Protein AF-A0A4R3VFI3-F1 (afdb_monomer)

Solvent-accessible surface area (backbone atoms only — not comparable to full-atom values): 9636 Å² total; per-residue (Å²): 133,91,76,74,56,67,69,60,55,50,54,53,50,53,53,51,53,50,52,51,48,53,51,52,50,52,51,51,51,50,53,54,50,55,53,52,49,55,52,50,54,54,55,66,69,54,48,66,70,60,52,52,54,51,52,54,49,50,54,52,47,53,53,49,50,55,53,51,51,52,49,51,56,52,48,55,51,53,40,40,53,51,9,64,74,68,73,46,54,67,46,74,66,46,42,51,52,51,51,52,51,50,51,51,51,52,52,54,50,51,51,48,50,54,49,47,62,60,63,74,52,44,73,67,57,52,50,53,54,55,52,50,56,52,48,52,54,50,31,52,50,25,50,77,69,73,33,56,68,59,21,50,56,53,52,50,54,51,54,52,53,50,51,56,58,54,70,70,54,79,78,80,76,132

pLDDT: mean 85.1, std 13.43, range [40.34, 97.38]

Structure (mmCIF, N/CA/C/O backbone):
data_AF-A0A4R3VFI3-F1
#
_entry.id   AF-A0A4R3VFI3-F1
#
loop_
_atom_site.group_PDB
_atom_site.id
_atom_site.type_symbol
_atom_site.label_atom_id
_atom_site.label_alt_id
_atom_site.label_comp_id
_atom_site.label_asym_id
_atom_site.label_entity_id
_atom_site.label_seq_id
_atom_site.pdbx_PDB_ins_code
_atom_site.Cartn_x
_atom_site.Cartn_y
_atom_site.Cartn_z
_atom_site.occupancy
_atom_site.B_iso_or_equiv
_atom_site.auth_seq_id
_atom_site.auth_comp_id
_atom_site.auth_asym_id
_atom_site.auth_atom_id
_atom_site.pdbx_PDB_model_num
ATOM 1 N N . MET A 1 1 ? -57.932 -31.982 95.530 1.00 47.19 1 MET A N 1
ATOM 2 C CA . MET A 1 1 ? -57.774 -31.215 94.276 1.00 47.19 1 MET A CA 1
ATOM 3 C C . MET A 1 1 ? -58.401 -29.853 94.509 1.00 47.19 1 MET A C 1
ATOM 5 O O . MET A 1 1 ? -59.607 -29.783 94.690 1.00 47.19 1 MET A O 1
ATOM 9 N N . ASN A 1 2 ? -57.578 -28.814 94.653 1.00 51.56 2 ASN A N 1
ATOM 10 C CA . ASN A 1 2 ? -58.039 -27.459 94.952 1.00 51.56 2 ASN A CA 1
ATOM 11 C C . ASN A 1 2 ? -58.516 -26.829 93.636 1.00 51.56 2 ASN A C 1
ATOM 13 O O . ASN A 1 2 ? -57.701 -26.349 92.851 1.00 51.56 2 ASN A O 1
ATOM 17 N N . ASN A 1 3 ? -59.813 -26.930 93.342 1.00 64.62 3 ASN A N 1
ATOM 18 C CA . ASN A 1 3 ? -60.384 -26.319 92.145 1.00 64.62 3 ASN A CA 1
ATOM 19 C C . ASN A 1 3 ? -60.523 -24.820 92.407 1.00 64.62 3 ASN A C 1
ATOM 21 O O . ASN A 1 3 ? -61.378 -24.410 93.192 1.00 64.62 3 ASN A O 1
ATOM 25 N N . LYS A 1 4 ? -59.664 -24.010 91.777 1.00 73.62 4 LYS A N 1
ATOM 26 C CA . LYS A 1 4 ? -59.840 -22.557 91.778 1.00 73.62 4 LYS A CA 1
ATOM 27 C C . LYS A 1 4 ? -61.244 -22.222 91.262 1.00 73.62 4 LYS A C 1
ATOM 29 O O . LYS A 1 4 ? -61.680 -22.832 90.280 1.00 73.62 4 LYS A O 1
ATOM 34 N N . PRO A 1 5 ? -61.957 -21.276 91.893 1.00 85.00 5 PRO A N 1
ATOM 35 C CA . PRO A 1 5 ? -63.236 -20.818 91.381 1.00 85.00 5 PRO A CA 1
ATOM 36 C C . PRO A 1 5 ? -63.045 -20.260 89.967 1.00 85.00 5 PRO A C 1
ATOM 38 O O . PRO A 1 5 ? -62.058 -19.586 89.674 1.00 85.00 5 PRO A O 1
ATOM 41 N N . ILE A 1 6 ? -63.996 -20.551 89.079 1.00 82.00 6 ILE A N 1
ATOM 42 C CA . ILE A 1 6 ? -63.939 -20.189 87.652 1.00 82.00 6 ILE A CA 1
ATOM 43 C C . ILE A 1 6 ? -63.688 -18.682 87.455 1.00 82.00 6 ILE A C 1
ATOM 45 O O . ILE A 1 6 ? -62.997 -18.294 86.518 1.00 82.00 6 ILE A O 1
ATOM 49 N N . SER A 1 7 ? -64.170 -17.838 88.371 1.00 83.62 7 SER A N 1
ATOM 50 C CA . SER A 1 7 ? -63.930 -16.390 88.369 1.00 83.62 7 SER A CA 1
ATOM 51 C C . SER A 1 7 ? -62.450 -16.003 88.492 1.00 83.62 7 SER A C 1
ATOM 53 O O . SER A 1 7 ? -62.012 -15.083 87.809 1.00 83.62 7 SER A O 1
ATOM 55 N N . GLU A 1 8 ? -61.657 -16.709 89.304 1.00 85.69 8 GLU A N 1
ATOM 56 C CA . GLU A 1 8 ? -60.210 -16.463 89.408 1.00 85.69 8 GLU A CA 1
ATOM 57 C C . GLU A 1 8 ? -59.464 -16.907 88.150 1.00 85.69 8 GLU A C 1
ATOM 59 O O . GLU A 1 8 ? -58.488 -16.276 87.750 1.00 85.69 8 GLU A O 1
ATOM 64 N N . VAL A 1 9 ? -59.918 -17.993 87.521 1.00 86.56 9 VAL A N 1
ATOM 65 C CA . VAL A 1 9 ? -59.334 -18.482 86.266 1.00 86.56 9 VAL A CA 1
ATOM 66 C C . VAL A 1 9 ? -59.588 -17.481 85.138 1.00 86.56 9 VAL A C 1
ATOM 68 O O . VAL A 1 9 ? -58.680 -17.200 84.362 1.00 86.56 9 VAL A O 1
ATOM 71 N N . ILE A 1 10 ? -60.788 -16.897 85.077 1.00 87.38 10 ILE A N 1
ATOM 72 C CA . ILE A 1 10 ? -61.129 -15.854 84.100 1.00 87.38 10 ILE A CA 1
ATOM 73 C C . ILE A 1 10 ? -60.261 -14.604 84.310 1.00 87.38 10 ILE A C 1
ATOM 75 O O . ILE A 1 10 ? -59.660 -14.131 83.349 1.00 87.38 10 ILE A O 1
ATOM 79 N N . ALA A 1 11 ? -60.105 -14.126 85.549 1.00 90.25 11 ALA A N 1
ATOM 80 C CA . ALA A 1 11 ? -59.278 -12.951 85.846 1.00 90.25 11 ALA A CA 1
ATOM 81 C C . ALA A 1 11 ? -57.787 -13.154 85.492 1.00 90.25 11 ALA A C 1
ATOM 83 O O . ALA A 1 11 ? -57.132 -12.247 84.969 1.00 90.25 11 ALA A O 1
ATOM 84 N N . ASP A 1 12 ? -57.242 -14.354 85.726 1.00 92.62 12 ASP A N 1
ATOM 85 C CA . ASP A 1 12 ? -55.869 -14.703 85.330 1.00 92.62 12 ASP A CA 1
ATOM 86 C C . ASP A 1 12 ? -55.714 -14.748 83.798 1.00 92.62 12 ASP A C 1
ATOM 88 O O . ASP A 1 12 ? -54.718 -14.268 83.250 1.00 92.62 12 ASP A O 1
ATOM 92 N N . ILE A 1 13 ? -56.721 -15.264 83.084 1.00 89.81 13 ILE A N 1
ATOM 93 C CA . ILE A 1 13 ? -56.746 -15.278 81.615 1.00 89.81 13 ILE A CA 1
ATOM 94 C C . ILE A 1 13 ? -56.808 -13.852 81.055 1.00 89.81 13 ILE A C 1
ATOM 96 O O . ILE A 1 13 ? -56.036 -13.527 80.154 1.00 89.81 13 ILE A O 1
ATOM 100 N N . GLU A 1 14 ? -57.666 -12.984 81.589 1.00 94.25 14 GLU A N 1
ATOM 101 C CA . GLU A 1 14 ? -57.768 -11.582 81.162 1.00 94.25 14 GLU A CA 1
ATOM 102 C C . GLU A 1 14 ? -56.453 -10.824 81.381 1.00 94.25 14 GLU A C 1
ATOM 104 O O . GLU A 1 14 ? -55.983 -10.119 80.485 1.00 94.25 14 GLU A O 1
ATOM 109 N N . THR A 1 15 ? -55.802 -11.050 82.525 1.00 94.19 15 THR A N 1
ATOM 110 C CA . THR A 1 15 ? -54.489 -10.469 82.841 1.00 94.19 15 THR A CA 1
ATOM 111 C C . THR A 1 15 ? -53.423 -10.922 81.838 1.00 94.19 15 THR A C 1
ATOM 113 O O . THR A 1 15 ? -52.656 -10.108 81.319 1.00 94.19 15 THR A O 1
ATOM 116 N N . LYS A 1 16 ? -53.401 -12.215 81.494 1.00 93.06 16 LYS A N 1
ATOM 117 C CA . LYS A 1 16 ? -52.478 -12.767 80.489 1.00 93.06 16 LYS A CA 1
ATOM 118 C C . LYS A 1 16 ? -52.763 -12.246 79.082 1.00 93.06 16 LYS A C 1
ATOM 120 O O . LYS A 1 16 ? -51.823 -11.969 78.339 1.00 93.06 16 LYS A O 1
ATOM 125 N N . ILE A 1 17 ? -54.033 -12.077 78.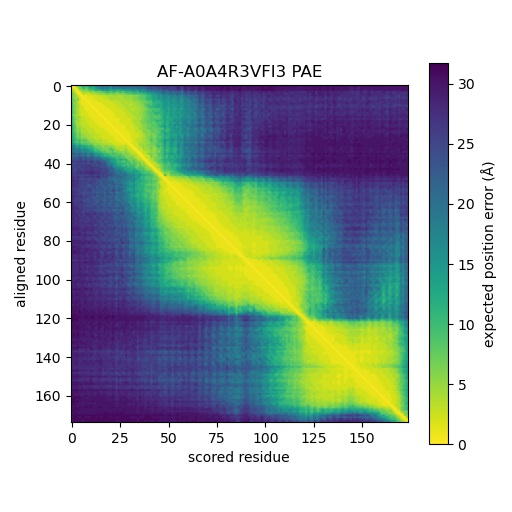715 1.00 91.69 17 ILE A N 1
ATOM 126 C CA . ILE A 1 17 ? -54.429 -11.478 77.433 1.00 91.69 17 ILE A CA 1
ATOM 127 C C . ILE A 1 17 ? -53.936 -10.033 77.350 1.00 91.69 17 ILE A C 1
ATOM 129 O O . ILE A 1 17 ? -53.424 -9.628 76.306 1.00 91.69 17 ILE A O 1
ATOM 133 N N . GLN A 1 18 ? -54.056 -9.261 78.432 1.00 92.31 18 GLN A N 1
ATOM 134 C CA . GLN A 1 18 ? -53.577 -7.884 78.447 1.00 92.31 18 GLN A CA 1
ATOM 135 C C . GLN A 1 18 ? -52.050 -7.818 78.308 1.00 92.31 18 GLN A C 1
ATOM 137 O O . GLN A 1 18 ? -51.554 -7.104 77.440 1.00 92.31 18 GLN A O 1
ATOM 142 N N . ALA A 1 19 ? -51.313 -8.655 79.043 1.00 90.25 19 ALA A N 1
ATOM 143 C CA . ALA A 1 19 ? -49.858 -8.739 78.910 1.00 90.25 19 ALA A CA 1
ATOM 144 C C . ALA A 1 19 ? -49.416 -9.115 77.481 1.00 90.25 19 ALA A C 1
ATOM 146 O O . ALA A 1 19 ? -48.458 -8.553 76.951 1.00 90.25 19 ALA A O 1
ATOM 147 N N . LEU A 1 20 ? -50.133 -10.028 76.816 1.00 89.00 20 LEU A N 1
ATOM 148 C CA . LEU A 1 20 ? -49.852 -10.394 75.423 1.00 89.00 20 LEU A CA 1
ATOM 149 C C . LEU A 1 20 ? -50.112 -9.244 74.444 1.00 89.00 20 LEU A C 1
ATOM 151 O O . LEU A 1 20 ? -49.355 -9.080 73.483 1.00 89.00 20 LEU A O 1
ATOM 155 N N . LYS A 1 21 ? -51.152 -8.435 74.677 1.00 90.06 21 LYS A N 1
ATOM 156 C CA . LYS A 1 21 ? -51.403 -7.227 73.878 1.00 90.06 21 LYS A CA 1
ATOM 157 C C . LYS A 1 21 ? -50.258 -6.236 74.034 1.00 90.06 21 LYS A C 1
ATOM 159 O O . LYS A 1 21 ? -49.740 -5.767 73.022 1.00 90.06 21 LYS A O 1
ATOM 164 N N . ASP A 1 22 ? -49.813 -5.988 75.260 1.00 92.12 22 ASP A N 1
ATOM 165 C CA . ASP A 1 22 ? -48.723 -5.052 75.543 1.00 92.12 22 ASP A CA 1
ATOM 166 C C . ASP A 1 22 ? -47.415 -5.515 74.882 1.00 92.12 22 ASP A C 1
ATOM 168 O O . ASP A 1 22 ? -46.759 -4.740 74.186 1.00 92.12 22 ASP A O 1
ATOM 172 N N . VAL A 1 23 ? -47.089 -6.811 74.968 1.00 88.25 23 VAL A N 1
ATOM 173 C CA . VAL A 1 23 ? -45.940 -7.403 74.258 1.00 88.25 23 VAL A CA 1
ATOM 174 C C . VAL A 1 23 ? -46.083 -7.258 72.742 1.00 88.25 23 VAL A C 1
ATOM 176 O O . VAL A 1 23 ? -45.112 -6.922 72.064 1.00 88.25 23 VAL A O 1
ATOM 179 N N . SER A 1 24 ? -47.279 -7.470 72.185 1.00 83.81 24 SER A N 1
ATOM 180 C CA . SER A 1 24 ? -47.512 -7.282 70.751 1.00 83.81 24 SER A CA 1
ATOM 181 C C . SER A 1 24 ? -47.350 -5.823 70.320 1.00 83.81 24 SER A C 1
ATOM 183 O O . SER A 1 24 ? -46.865 -5.583 69.213 1.00 83.81 24 SER A O 1
ATOM 185 N N . HIS A 1 25 ? -47.758 -4.860 71.147 1.00 87.56 25 HIS A N 1
ATOM 186 C CA . HIS A 1 25 ? -47.585 -3.435 70.873 1.00 87.56 25 HIS A CA 1
ATOM 187 C C . HIS A 1 25 ? -46.113 -3.029 70.951 1.00 87.56 25 HIS A C 1
ATOM 189 O O . HIS A 1 25 ? -45.619 -2.395 70.019 1.00 87.56 25 HIS A O 1
ATOM 195 N N . THR A 1 26 ? -45.390 -3.476 71.978 1.00 87.12 26 THR A N 1
ATOM 196 C CA . THR A 1 26 ? -43.945 -3.246 72.123 1.00 87.12 26 THR A CA 1
ATOM 197 C C . THR A 1 26 ? -43.162 -3.878 70.978 1.00 87.12 26 THR A C 1
ATOM 199 O O . THR A 1 26 ? -42.313 -3.226 70.380 1.00 87.12 26 THR A O 1
ATOM 202 N N . ARG A 1 27 ? -43.490 -5.118 70.591 1.00 80.31 27 ARG A N 1
ATOM 203 C CA . ARG A 1 27 ? -42.872 -5.779 69.433 1.00 80.31 27 ARG A CA 1
ATOM 204 C C . ARG A 1 27 ? -43.136 -5.006 68.146 1.00 80.31 27 ARG A C 1
ATOM 206 O O . ARG A 1 27 ? -42.226 -4.851 67.342 1.00 80.31 27 ARG A O 1
ATOM 213 N N . ARG A 1 28 ? -44.365 -4.521 67.940 1.00 77.88 28 ARG A N 1
ATOM 214 C CA . ARG A 1 28 ? -44.700 -3.714 66.762 1.00 77.88 28 ARG A CA 1
ATOM 215 C C . ARG A 1 28 ? -43.888 -2.421 66.737 1.00 77.88 28 ARG A C 1
ATOM 217 O O . ARG A 1 28 ? -43.326 -2.124 65.694 1.00 77.88 28 ARG A O 1
ATOM 224 N N . ALA A 1 29 ? -43.788 -1.723 67.870 1.00 79.81 29 ALA A N 1
ATOM 225 C CA . ALA A 1 29 ? -43.000 -0.502 68.006 1.00 79.81 29 ALA A CA 1
ATOM 226 C C . ALA A 1 29 ? -41.515 -0.745 67.693 1.00 79.81 29 ALA A C 1
ATOM 228 O O . ALA A 1 29 ? -40.965 -0.049 66.846 1.00 79.81 29 ALA A O 1
ATOM 229 N N . LEU A 1 30 ? -40.911 -1.784 68.284 1.00 75.38 30 LEU A N 1
ATOM 230 C CA . LEU A 1 30 ? -39.517 -2.168 68.036 1.00 75.38 30 LEU A CA 1
ATOM 231 C C . LEU A 1 30 ? -39.256 -2.491 66.561 1.00 75.38 30 LEU A C 1
ATOM 233 O O . LEU A 1 30 ? -38.298 -1.983 65.996 1.00 75.38 30 LEU A O 1
ATOM 237 N N . VAL A 1 31 ? -40.140 -3.257 65.911 1.00 76.81 31 VAL A N 1
ATOM 238 C CA . VAL A 1 31 ? -40.006 -3.578 64.480 1.00 76.81 31 VAL A CA 1
ATOM 239 C C . VAL A 1 31 ? -40.066 -2.315 63.617 1.00 76.81 31 VAL A C 1
ATOM 241 O O . VAL A 1 31 ? -39.271 -2.180 62.695 1.00 76.81 31 VAL A O 1
ATOM 244 N N . THR A 1 32 ? -40.967 -1.370 63.906 1.00 73.75 32 THR A N 1
ATOM 245 C CA . THR A 1 32 ? -40.997 -0.084 63.187 1.00 73.75 32 THR A CA 1
ATOM 246 C C . THR A 1 32 ? -39.750 0.761 63.435 1.00 73.75 32 THR A C 1
ATOM 248 O O . THR A 1 32 ? -39.255 1.385 62.500 1.00 73.75 32 THR A O 1
ATOM 251 N N . THR A 1 33 ? -39.227 0.777 64.663 1.00 73.56 33 THR A N 1
ATOM 252 C CA . THR A 1 33 ? -38.017 1.533 65.000 1.00 73.56 33 THR A CA 1
ATOM 253 C C . THR A 1 33 ? -36.790 0.940 64.310 1.00 73.56 33 THR A C 1
ATOM 255 O O . THR A 1 33 ? -36.101 1.680 63.614 1.00 73.56 33 THR A O 1
ATOM 258 N N . ASP A 1 34 ? -36.576 -0.377 64.388 1.00 70.50 34 ASP A N 1
ATOM 259 C CA . ASP A 1 34 ? -35.482 -1.070 63.688 1.00 70.50 34 ASP A CA 1
ATOM 260 C C . ASP A 1 34 ? -35.542 -0.835 62.174 1.00 70.50 34 ASP A C 1
ATOM 262 O O . ASP A 1 34 ? -34.520 -0.572 61.543 1.00 70.50 34 ASP A O 1
ATOM 266 N N . HIS A 1 35 ? -36.742 -0.856 61.582 1.00 66.88 35 HIS A N 1
ATOM 267 C CA . HIS A 1 35 ? -36.904 -0.584 60.153 1.00 66.88 35 HIS A CA 1
ATOM 268 C C . HIS A 1 35 ? -36.560 0.870 59.793 1.00 66.88 35 HIS A C 1
ATOM 270 O O . HIS A 1 35 ? -35.919 1.115 58.775 1.00 66.88 35 HIS A O 1
ATOM 276 N N . SER A 1 36 ? -36.939 1.836 60.638 1.00 64.81 36 SER A N 1
ATOM 277 C CA . SER A 1 36 ? -36.598 3.250 60.429 1.00 64.81 36 SER A CA 1
ATOM 278 C C . SER A 1 36 ? -35.105 3.539 60.601 1.00 64.81 36 SER A C 1
ATOM 280 O O . SER A 1 36 ? -34.550 4.334 59.849 1.00 64.81 36 SER A O 1
ATOM 282 N N . VAL A 1 37 ? -34.439 2.869 61.546 1.00 64.94 37 VAL A N 1
ATOM 283 C CA . VAL A 1 37 ? -32.996 3.009 61.779 1.00 64.94 37 VAL A CA 1
ATOM 284 C C . VAL A 1 37 ? -32.211 2.410 60.614 1.00 64.94 37 VAL A C 1
ATOM 286 O O . VAL A 1 37 ? -31.309 3.066 60.102 1.00 64.94 37 VAL A O 1
ATOM 289 N N . ALA A 1 38 ? -32.609 1.230 60.126 1.00 60.72 38 ALA A N 1
ATOM 290 C CA . ALA A 1 38 ? -31.988 0.606 58.960 1.00 60.72 38 ALA A CA 1
ATOM 291 C C . ALA A 1 38 ? -32.134 1.461 57.687 1.00 60.72 38 ALA A C 1
ATOM 293 O O . ALA A 1 38 ? -31.177 1.602 56.932 1.00 60.72 38 ALA A O 1
ATOM 294 N N . LEU A 1 39 ? -33.302 2.071 57.455 1.00 59.25 39 LEU A N 1
ATOM 295 C CA . LEU A 1 39 ? -33.495 2.993 56.328 1.00 59.25 39 LEU A CA 1
ATOM 296 C C . LEU A 1 39 ? -32.601 4.237 56.446 1.00 59.25 39 LEU A C 1
ATOM 298 O O . LEU A 1 39 ? -31.970 4.624 55.467 1.00 59.25 39 LEU A O 1
ATOM 302 N N . ASN A 1 40 ? -32.483 4.807 57.646 1.00 59.09 40 ASN A N 1
ATOM 303 C CA . ASN A 1 40 ? -31.676 6.002 57.893 1.00 59.09 40 ASN A CA 1
ATOM 304 C C . ASN A 1 40 ? -30.161 5.731 57.748 1.00 59.09 40 ASN A C 1
ATOM 306 O O . ASN A 1 40 ? -29.433 6.558 57.206 1.00 59.09 40 ASN A O 1
ATOM 310 N N . GLU A 1 41 ? -29.671 4.557 58.168 1.00 57.84 41 GLU A N 1
ATOM 311 C CA . GLU A 1 41 ? -28.271 4.148 57.949 1.00 57.84 41 GLU A CA 1
ATOM 312 C C . GLU A 1 41 ? -27.943 3.943 56.461 1.00 57.84 41 GLU A C 1
ATOM 314 O O . GLU A 1 41 ? -26.872 4.355 56.010 1.00 57.84 41 GLU A O 1
ATOM 319 N N . TYR A 1 42 ? -28.861 3.364 55.678 1.00 56.28 42 TYR A N 1
ATOM 320 C CA . TYR A 1 42 ? -28.688 3.221 54.228 1.00 56.28 42 TYR A CA 1
ATOM 321 C C . TYR A 1 42 ? -28.761 4.568 53.490 1.00 56.28 42 TYR A C 1
ATOM 323 O O . TYR A 1 42 ? -27.968 4.798 52.579 1.00 56.28 42 TYR A O 1
ATOM 331 N N . GLU A 1 43 ? -29.649 5.481 53.893 1.00 56.06 43 GLU A N 1
ATOM 332 C CA . GLU A 1 43 ? -29.740 6.832 53.314 1.00 56.06 43 GLU A CA 1
ATOM 333 C C . GLU A 1 43 ? -28.513 7.702 53.639 1.00 56.06 43 GLU A C 1
ATOM 335 O O . GLU A 1 43 ? -28.069 8.467 52.786 1.00 56.06 43 GLU A O 1
ATOM 340 N N . LEU A 1 44 ? -27.907 7.554 54.824 1.00 53.44 44 LEU A N 1
ATOM 341 C CA . LEU A 1 44 ? -26.668 8.255 55.198 1.00 53.44 44 LEU A CA 1
ATOM 342 C C . LEU A 1 44 ? -25.408 7.658 54.546 1.00 53.44 44 LEU A C 1
ATOM 344 O O . LEU A 1 44 ? -24.445 8.386 54.298 1.00 53.44 44 LEU A O 1
ATOM 348 N N . ALA A 1 45 ? -25.392 6.351 54.260 1.00 56.72 45 ALA A N 1
ATOM 349 C CA . ALA A 1 45 ? -24.290 5.689 53.552 1.00 56.72 45 ALA A CA 1
ATOM 350 C C . ALA A 1 45 ? -24.275 6.015 52.046 1.00 56.72 45 ALA A C 1
ATOM 352 O O . ALA A 1 45 ? -23.223 5.990 51.400 1.00 56.72 45 ALA A O 1
ATOM 353 N N . ILE A 1 46 ? -25.437 6.360 51.493 1.00 59.41 46 ILE A N 1
ATOM 354 C CA . ILE A 1 46 ? -25.608 6.832 50.126 1.00 59.41 46 ILE A CA 1
ATOM 355 C C . ILE A 1 46 ? -25.431 8.355 50.110 1.00 59.41 46 ILE A C 1
ATOM 357 O O . ILE A 1 46 ? -26.384 9.123 50.082 1.00 59.41 46 ILE A O 1
ATOM 361 N N . VAL A 1 47 ? -24.178 8.813 50.137 1.00 69.94 47 VAL A N 1
ATOM 362 C CA . VAL A 1 47 ? -23.875 10.245 49.995 1.00 69.94 47 VAL A CA 1
ATOM 363 C C . VAL A 1 47 ? -24.214 10.673 48.557 1.00 69.94 47 VAL A C 1
ATOM 365 O O . VAL A 1 47 ? -23.548 10.197 47.630 1.00 69.94 47 VAL A O 1
ATOM 368 N N . PRO A 1 48 ? -25.205 11.558 48.331 1.00 74.38 48 PRO A N 1
ATOM 369 C CA . PRO A 1 48 ? -25.661 11.911 46.986 1.00 74.38 48 PRO A CA 1
ATOM 370 C C . PRO A 1 48 ? -24.545 12.467 46.093 1.00 74.38 48 PRO A C 1
ATOM 372 O O . PRO A 1 48 ? -24.476 12.108 44.919 1.00 74.38 48 PRO A O 1
ATOM 375 N N . GLU A 1 49 ? -23.604 13.246 46.646 1.00 76.62 49 GLU A N 1
ATOM 376 C CA . GLU A 1 49 ? -22.403 13.694 45.923 1.00 76.62 49 GLU A CA 1
ATOM 377 C C . GLU A 1 49 ? -21.588 12.537 45.323 1.00 76.62 49 GLU A C 1
ATOM 379 O O . GLU A 1 49 ? -21.107 12.638 44.194 1.00 76.62 49 GLU A O 1
ATOM 384 N N . ASN A 1 50 ? -21.417 11.433 46.058 1.00 79.25 50 ASN A N 1
ATOM 385 C CA . ASN A 1 50 ? -20.619 10.300 45.591 1.00 79.25 50 ASN A CA 1
ATOM 386 C C . ASN A 1 50 ? -21.325 9.548 44.461 1.00 79.25 50 ASN A C 1
ATOM 388 O O . ASN A 1 50 ? -20.653 9.114 43.526 1.00 79.25 50 ASN A O 1
ATOM 392 N N . ILE A 1 51 ? -22.658 9.427 44.515 1.00 83.00 51 ILE A N 1
ATOM 393 C CA . ILE A 1 51 ? -23.427 8.859 43.401 1.00 83.00 51 ILE A CA 1
ATOM 394 C C . ILE A 1 51 ? -23.275 9.736 42.167 1.00 83.00 51 ILE A C 1
ATOM 396 O O . ILE A 1 51 ? -22.923 9.218 41.113 1.00 83.00 51 ILE A O 1
ATOM 400 N N . THR A 1 52 ? -23.504 11.045 42.288 1.00 85.44 52 THR A N 1
ATOM 401 C CA . THR A 1 52 ? -23.406 11.967 41.149 1.00 85.44 52 THR A CA 1
ATOM 402 C C . THR A 1 52 ? -22.022 11.889 40.511 1.00 85.44 52 THR A C 1
ATOM 404 O O . THR A 1 52 ? -21.910 11.713 39.303 1.00 85.44 52 THR A O 1
ATOM 407 N N . ARG A 1 53 ? -20.959 11.869 41.326 1.00 88.31 53 ARG A N 1
ATOM 408 C CA . ARG A 1 53 ? -19.585 11.723 40.830 1.00 88.31 53 ARG A CA 1
ATOM 409 C C . ARG A 1 53 ? -19.340 10.390 40.117 1.00 88.31 53 ARG A C 1
ATOM 411 O O . ARG A 1 53 ? -18.603 10.349 39.135 1.00 88.31 53 ARG A O 1
ATOM 418 N N . LEU A 1 54 ? -19.904 9.292 40.621 1.00 90.19 54 LEU A N 1
ATOM 419 C CA . LEU A 1 54 ? -19.797 7.980 39.976 1.00 90.19 54 LEU A CA 1
ATOM 420 C C . LEU A 1 54 ? -20.573 7.939 38.656 1.00 90.19 54 LEU A C 1
ATOM 422 O O . LEU A 1 54 ? -20.061 7.389 37.686 1.00 90.19 54 LEU A O 1
ATOM 426 N N . LEU A 1 55 ? -21.758 8.550 38.599 1.00 91.94 55 LEU A N 1
ATOM 427 C CA . LEU A 1 55 ? -22.549 8.668 37.374 1.00 91.94 55 LEU A CA 1
ATOM 428 C C . LEU A 1 55 ? -21.819 9.502 36.315 1.00 91.94 55 LEU A C 1
ATOM 430 O O . LEU A 1 55 ? -21.719 9.062 35.172 1.00 91.94 55 LEU A O 1
ATOM 434 N N . ASP A 1 56 ? -21.229 10.636 36.700 1.00 94.50 56 ASP A N 1
ATOM 435 C CA . ASP A 1 56 ? -20.405 11.456 35.803 1.00 94.50 56 ASP A CA 1
ATOM 436 C C . ASP A 1 56 ? -19.196 10.670 35.276 1.00 94.50 56 ASP A C 1
ATOM 438 O O . ASP A 1 56 ? -18.845 10.754 34.098 1.00 94.50 56 ASP A O 1
ATOM 442 N N . HIS A 1 57 ? -18.564 9.864 36.136 1.00 95.31 57 HIS A N 1
ATOM 443 C CA . HIS A 1 57 ? -17.435 9.029 35.736 1.00 95.31 57 HIS A CA 1
ATOM 444 C C . HIS A 1 57 ? -17.845 7.912 34.768 1.00 95.31 57 HIS A C 1
ATOM 446 O O . HIS A 1 57 ? -17.133 7.661 33.798 1.00 95.31 57 HIS A O 1
ATOM 452 N N . ILE A 1 58 ? -18.997 7.272 34.991 1.00 95.81 58 ILE A N 1
ATOM 453 C CA . ILE A 1 58 ? -19.552 6.266 34.075 1.00 95.81 58 ILE A CA 1
ATOM 454 C C . ILE A 1 58 ? -19.863 6.905 32.722 1.00 95.81 58 ILE A C 1
ATOM 456 O O . ILE A 1 58 ? -19.415 6.384 31.705 1.00 95.81 58 ILE A O 1
ATOM 460 N N . ALA A 1 59 ? -20.526 8.063 32.698 1.00 96.75 59 ALA A N 1
ATOM 461 C CA . ALA A 1 59 ? -20.822 8.777 31.458 1.00 96.75 59 ALA A CA 1
ATOM 462 C C . ALA A 1 59 ? -19.539 9.147 30.685 1.00 96.75 59 ALA A C 1
ATOM 464 O O . ALA A 1 59 ? -19.471 9.000 29.462 1.00 96.75 59 ALA A O 1
ATOM 465 N N . ALA A 1 60 ? -18.487 9.573 31.393 1.00 96.62 60 ALA A N 1
ATOM 466 C CA . ALA A 1 60 ? -17.187 9.851 30.786 1.00 96.62 60 ALA A CA 1
ATOM 467 C C . ALA A 1 60 ? -16.525 8.585 30.209 1.00 96.62 60 ALA A C 1
ATOM 469 O O . ALA A 1 60 ? -15.971 8.625 29.108 1.00 96.62 60 ALA A O 1
ATOM 470 N N . LEU A 1 61 ? -16.597 7.455 30.919 1.00 97.19 61 LEU A N 1
ATOM 471 C CA . LEU A 1 61 ? -16.074 6.171 30.444 1.00 97.19 61 LEU A CA 1
ATOM 472 C C . LEU A 1 61 ? -16.860 5.635 29.242 1.00 97.19 61 LEU A C 1
ATOM 474 O O . LEU A 1 61 ? -16.255 5.128 28.301 1.00 97.19 61 LEU A O 1
ATOM 478 N N . GLU A 1 62 ? -18.183 5.777 29.229 1.00 97.19 62 GLU A N 1
ATOM 479 C CA . GLU A 1 62 ? -19.029 5.420 28.085 1.00 97.19 62 GLU A CA 1
ATOM 480 C C . GLU A 1 62 ? -18.659 6.242 26.847 1.00 97.19 62 GLU A C 1
ATOM 482 O O . GLU A 1 62 ? -18.481 5.689 25.759 1.00 97.19 62 GLU A O 1
ATOM 487 N N . GLN A 1 63 ? -18.441 7.549 27.018 1.00 97.12 63 GLN A N 1
ATOM 488 C CA . GLN A 1 63 ? -17.962 8.411 25.941 1.00 97.12 63 GLN A CA 1
ATOM 489 C C . GLN A 1 63 ? -16.570 7.988 25.448 1.00 97.12 63 GLN A C 1
ATOM 491 O O . GLN A 1 63 ? -16.314 7.961 24.240 1.00 97.12 63 GLN A O 1
ATOM 496 N N . GLN A 1 64 ? -15.661 7.643 26.364 1.00 97.38 64 GLN A N 1
ATOM 497 C CA . GLN A 1 64 ? -14.326 7.174 26.008 1.00 97.38 64 GLN A CA 1
ATOM 498 C C . GLN A 1 64 ? -14.376 5.837 25.257 1.00 97.38 64 GLN A C 1
ATOM 500 O O . GLN A 1 64 ? -13.675 5.685 24.257 1.00 97.38 64 GLN A O 1
ATOM 505 N N . ASN A 1 65 ? -15.223 4.900 25.683 1.00 96.94 65 ASN A N 1
ATOM 506 C CA . ASN A 1 65 ? -15.419 3.621 25.005 1.00 96.94 65 ASN A CA 1
ATOM 507 C C . ASN A 1 65 ? -15.967 3.814 23.592 1.00 96.94 65 ASN A C 1
ATOM 509 O O . ASN A 1 65 ? -15.412 3.245 22.656 1.00 96.94 65 ASN A O 1
ATOM 513 N N . ALA A 1 66 ? -16.971 4.677 23.411 1.00 96.94 66 ALA A N 1
ATOM 514 C CA . ALA A 1 66 ? -17.492 5.001 22.083 1.00 96.94 66 ALA A CA 1
ATOM 515 C C . ALA A 1 66 ? -16.399 5.578 21.165 1.00 96.94 66 ALA A C 1
ATOM 517 O O . ALA A 1 66 ? -16.297 5.216 19.993 1.00 96.94 66 ALA A O 1
ATOM 518 N N . ARG A 1 67 ? -15.527 6.439 21.706 1.00 97.12 67 ARG A N 1
ATOM 519 C CA . ARG A 1 67 ? -14.391 6.993 20.959 1.00 97.12 67 ARG A CA 1
ATOM 520 C C . ARG A 1 67 ? -13.363 5.924 20.580 1.00 97.12 67 ARG A C 1
ATOM 522 O O . ARG A 1 67 ? -12.869 5.942 19.457 1.00 97.12 67 ARG A O 1
ATOM 529 N N . LEU A 1 68 ? -13.015 5.026 21.501 1.00 97.12 68 LEU A N 1
ATOM 530 C CA . LEU A 1 68 ? -12.077 3.933 21.228 1.00 97.12 68 LEU A CA 1
ATOM 531 C C . LEU A 1 68 ? -12.636 2.971 20.180 1.00 97.12 68 LEU A C 1
ATOM 533 O O . LEU A 1 68 ? -11.914 2.579 19.271 1.00 97.12 68 LEU A O 1
ATOM 537 N N . GLN A 1 69 ? -13.925 2.655 20.269 1.00 97.31 69 GLN A N 1
ATOM 538 C CA . GLN A 1 69 ? -14.609 1.784 19.324 1.00 97.31 69 GLN A CA 1
ATOM 539 C C . GLN A 1 69 ? -14.605 2.372 17.909 1.00 97.31 69 GLN A C 1
ATOM 541 O O . GLN A 1 69 ? -14.236 1.683 16.964 1.00 97.31 69 GLN A O 1
ATOM 546 N N . PHE A 1 70 ? -14.873 3.675 17.779 1.00 97.12 70 PHE A N 1
ATOM 547 C CA . PHE A 1 70 ? -14.727 4.382 16.506 1.00 97.12 70 PHE A CA 1
ATOM 548 C C . PHE A 1 70 ? -13.302 4.286 15.937 1.00 97.12 70 PHE A C 1
ATOM 550 O O . PHE A 1 70 ? -13.129 4.057 14.742 1.00 97.12 70 PHE A O 1
ATOM 557 N N . ILE A 1 71 ? -12.271 4.449 16.778 1.00 96.06 71 ILE A N 1
ATOM 558 C CA . ILE A 1 71 ? -10.873 4.349 16.334 1.00 96.06 71 ILE A CA 1
ATOM 559 C C . ILE A 1 71 ? -10.582 2.946 15.802 1.00 96.06 71 ILE A C 1
ATOM 561 O O . ILE A 1 71 ? -10.028 2.834 14.712 1.00 96.06 71 ILE A O 1
ATOM 565 N N . VAL A 1 72 ? -10.984 1.900 16.527 1.00 95.12 72 VAL A N 1
ATOM 566 C CA . VAL A 1 72 ? -10.783 0.504 16.110 1.00 95.12 72 VAL A CA 1
ATOM 567 C C . VAL A 1 72 ? -11.467 0.234 14.772 1.00 95.12 72 VAL A C 1
ATOM 569 O O . VAL A 1 72 ? -10.806 -0.193 13.834 1.00 95.12 72 VAL A O 1
ATOM 572 N N . GLU A 1 73 ? -12.745 0.587 14.630 1.00 95.88 73 GLU A N 1
ATOM 573 C CA . GLU A 1 73 ? -13.487 0.386 13.378 1.00 95.88 73 GLU A CA 1
ATOM 574 C C . GLU A 1 73 ? -12.859 1.147 12.200 1.00 95.88 73 GLU A C 1
ATOM 576 O O . GLU A 1 73 ? -12.781 0.636 11.080 1.00 95.88 73 GLU A O 1
ATOM 581 N N . SER A 1 74 ? -12.383 2.372 12.443 1.00 94.88 74 SER A N 1
ATOM 582 C CA . SER A 1 74 ? -11.705 3.162 11.414 1.00 94.88 74 SER A CA 1
ATOM 583 C C . SER A 1 74 ? -10.349 2.570 11.017 1.00 94.88 74 SER A C 1
ATOM 585 O O . SER A 1 74 ? -10.019 2.554 9.832 1.00 94.88 74 SER A O 1
ATOM 587 N N . ALA A 1 75 ? -9.586 2.052 11.984 1.00 93.00 75 ALA A N 1
ATOM 588 C CA . ALA A 1 75 ? -8.291 1.429 11.751 1.00 93.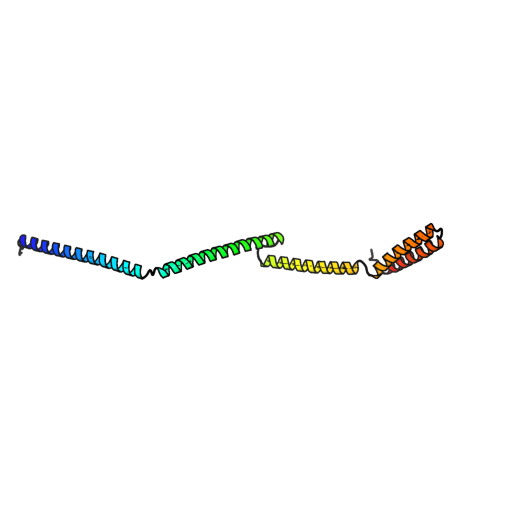00 75 ALA A CA 1
ATOM 58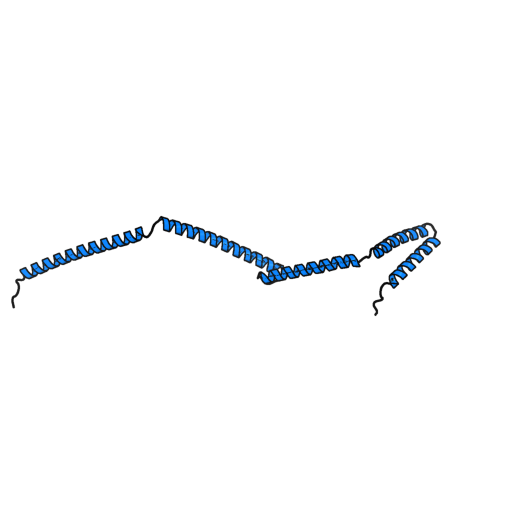9 C C . ALA A 1 75 ? -8.447 0.111 10.987 1.00 93.00 75 ALA A C 1
ATOM 591 O O . ALA A 1 75 ? -7.766 -0.078 9.984 1.00 93.00 75 ALA A O 1
ATOM 592 N N . ASP A 1 76 ? -9.403 -0.734 11.381 1.00 94.12 76 ASP A N 1
ATOM 593 C CA . ASP A 1 76 ? -9.711 -1.998 10.704 1.00 94.12 76 ASP A CA 1
ATOM 594 C C . ASP A 1 76 ? -10.096 -1.767 9.239 1.00 94.12 76 ASP A C 1
ATOM 596 O O . ASP A 1 76 ? -9.670 -2.503 8.345 1.00 94.12 76 ASP A O 1
ATOM 600 N N . LYS A 1 77 ? -10.878 -0.713 8.971 1.00 94.50 77 LYS A N 1
ATOM 601 C CA . LYS A 1 77 ? -11.248 -0.337 7.605 1.00 94.50 77 LYS A CA 1
ATOM 602 C C . LYS A 1 77 ? -10.023 0.057 6.778 1.00 94.50 77 LYS A C 1
ATOM 604 O O . LYS A 1 77 ? -9.849 -0.469 5.684 1.00 94.50 77 LYS A O 1
ATOM 609 N N . VAL A 1 78 ? -9.179 0.947 7.300 1.00 93.88 78 VAL A N 1
ATOM 610 C CA . VAL A 1 78 ? -7.960 1.405 6.611 1.00 93.88 78 VAL A CA 1
ATOM 611 C C . VAL A 1 78 ? -6.986 0.248 6.384 1.00 93.88 78 VAL A C 1
ATOM 613 O O . VAL A 1 78 ? -6.429 0.106 5.301 1.00 93.88 78 VAL A O 1
ATOM 616 N N . GLN A 1 79 ? -6.801 -0.611 7.384 1.00 94.94 79 GLN A N 1
ATOM 617 C CA . GLN A 1 79 ? -5.918 -1.771 7.305 1.00 94.94 79 GLN A CA 1
ATOM 618 C C . GLN A 1 79 ? -6.387 -2.756 6.229 1.00 94.94 79 GLN A C 1
ATOM 620 O O . GLN A 1 79 ? -5.577 -3.271 5.460 1.00 94.94 79 GLN A O 1
ATOM 625 N N . LYS A 1 80 ? -7.702 -2.960 6.116 1.00 94.38 80 LYS A N 1
ATOM 626 C CA . LYS A 1 80 ? -8.288 -3.776 5.055 1.00 94.38 80 LYS A CA 1
ATOM 627 C C . LYS A 1 80 ? -8.106 -3.160 3.668 1.00 94.38 80 LYS A C 1
ATOM 629 O O . LYS A 1 80 ? -7.741 -3.881 2.750 1.00 94.38 80 LYS A O 1
ATOM 634 N N . GLU A 1 81 ? -8.317 -1.852 3.524 1.00 95.94 81 GLU A N 1
ATOM 635 C CA . GLU A 1 81 ? -8.079 -1.140 2.260 1.00 95.94 81 GLU A CA 1
ATOM 636 C C . GLU A 1 81 ? -6.617 -1.295 1.804 1.00 95.94 81 GLU A C 1
ATOM 638 O O . GLU A 1 81 ? -6.375 -1.676 0.661 1.00 95.94 81 GLU A O 1
ATOM 643 N N . PHE A 1 82 ? -5.645 -1.120 2.708 1.00 94.81 82 PHE A N 1
ATOM 644 C CA . PHE A 1 82 ? -4.231 -1.359 2.396 1.00 94.81 82 PHE A CA 1
ATOM 645 C C . PHE A 1 82 ? -3.945 -2.805 1.995 1.00 94.81 82 PHE A C 1
ATOM 647 O O . PHE A 1 82 ? -3.211 -3.043 1.039 1.00 94.81 82 PHE A O 1
ATOM 654 N N . ALA A 1 83 ? -4.502 -3.776 2.715 1.00 96.06 83 ALA A N 1
ATOM 655 C CA . ALA A 1 83 ? -4.281 -5.183 2.412 1.00 96.06 83 ALA A CA 1
ATOM 656 C C . ALA A 1 83 ? -4.857 -5.582 1.048 1.00 96.06 83 ALA A C 1
ATOM 658 O O . ALA A 1 83 ? -4.183 -6.281 0.289 1.00 96.06 83 ALA A O 1
ATOM 659 N N . ASP A 1 84 ? -6.053 -5.087 0.714 1.00 96.88 84 ASP A N 1
ATOM 660 C CA . ASP A 1 84 ? -6.701 -5.306 -0.579 1.00 96.88 84 ASP A CA 1
ATOM 661 C C . ASP A 1 84 ? -5.886 -4.667 -1.723 1.00 96.88 84 ASP A C 1
ATOM 663 O O . ASP A 1 84 ? -5.669 -5.307 -2.753 1.00 96.88 84 ASP A O 1
ATOM 667 N N . GLU A 1 85 ? -5.380 -3.440 -1.542 1.00 95.81 85 GLU A N 1
ATOM 668 C CA . GLU A 1 85 ? -4.541 -2.748 -2.535 1.00 95.81 85 GLU A CA 1
ATOM 669 C C . GLU A 1 85 ? -3.182 -3.426 -2.747 1.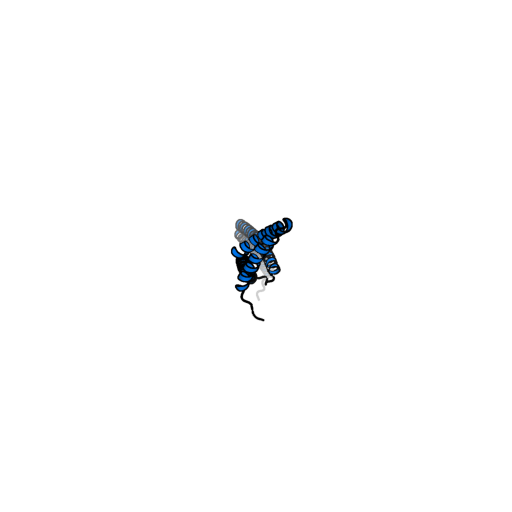00 95.81 85 GLU A C 1
ATOM 671 O O . GLU A 1 85 ? -2.705 -3.537 -3.878 1.00 95.81 85 GLU A O 1
ATOM 676 N N . LEU A 1 86 ? -2.554 -3.888 -1.665 1.00 94.75 86 LEU A N 1
ATOM 677 C CA . LEU A 1 86 ? -1.250 -4.550 -1.700 1.00 94.75 86 LEU A CA 1
ATOM 678 C C . LEU A 1 86 ? -1.350 -6.044 -2.044 1.00 94.75 86 LEU A C 1
ATOM 680 O O . LEU A 1 86 ? -0.325 -6.684 -2.278 1.00 94.75 86 LEU A O 1
ATOM 684 N N . GLY A 1 87 ? -2.562 -6.609 -2.073 1.00 95.06 87 GLY A N 1
ATOM 685 C CA . GLY A 1 87 ? -2.798 -8.035 -2.302 1.00 95.06 87 GLY A CA 1
ATOM 686 C C . GLY A 1 87 ? -2.187 -8.931 -1.218 1.00 95.06 87 GLY A C 1
ATOM 687 O O . GLY A 1 87 ? -1.726 -10.031 -1.523 1.00 95.06 87 GLY A O 1
ATOM 688 N N . CYS A 1 88 ? -2.144 -8.456 0.029 1.00 95.00 88 CYS A N 1
ATOM 689 C CA . CYS A 1 88 ? -1.525 -9.1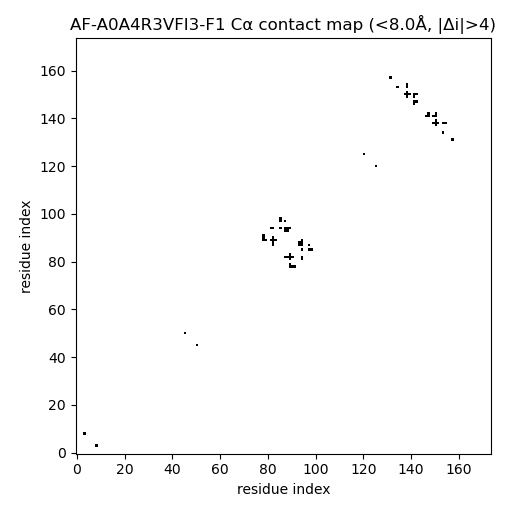47 1.163 1.00 95.00 88 CYS A CA 1
ATOM 690 C C . CYS A 1 88 ? -2.547 -9.472 2.264 1.00 95.00 88 CYS A C 1
ATOM 692 O O . CYS A 1 88 ? -3.741 -9.195 2.134 1.00 95.00 88 CYS A O 1
ATOM 694 N N . ALA A 1 89 ? -2.100 -10.123 3.339 1.00 92.50 89 ALA A N 1
ATOM 695 C CA . ALA A 1 89 ? -2.969 -10.388 4.477 1.00 92.50 89 ALA A CA 1
ATOM 696 C C . ALA A 1 89 ? -3.295 -9.091 5.239 1.00 92.50 89 ALA A C 1
ATOM 698 O O . ALA A 1 89 ? -2.516 -8.144 5.271 1.00 92.50 89 ALA A O 1
ATOM 699 N N . GLY A 1 90 ? -4.477 -9.065 5.859 1.00 90.94 90 GLY A N 1
ATOM 700 C CA . GLY A 1 90 ? -5.034 -7.903 6.554 1.00 90.94 90 GLY A CA 1
ATOM 701 C C . GLY A 1 90 ? -4.359 -7.532 7.870 1.00 90.94 90 GLY A C 1
ATOM 702 O O . GLY A 1 90 ? -4.958 -6.786 8.631 1.00 90.94 90 GLY A O 1
ATOM 703 N N . ASP A 1 91 ? -3.187 -8.068 8.193 1.00 93.06 91 ASP A N 1
ATOM 704 C CA . ASP A 1 91 ? -2.424 -7.754 9.400 1.00 93.06 91 ASP A CA 1
ATOM 705 C C . ASP A 1 91 ? -1.303 -6.739 9.114 1.00 93.06 91 ASP A C 1
ATOM 707 O O . ASP A 1 91 ? -0.775 -6.648 8.006 1.00 93.06 91 ASP A O 1
ATOM 711 N N . ASN A 1 92 ? -0.938 -5.952 10.128 1.00 91.94 92 ASN A N 1
ATOM 712 C CA . ASN A 1 92 ? 0.056 -4.887 9.974 1.00 91.94 92 ASN A CA 1
ATOM 713 C C . ASN A 1 92 ? 1.441 -5.407 9.564 1.00 91.94 92 ASN A C 1
ATOM 715 O O . ASN A 1 92 ? 2.177 -4.677 8.908 1.00 91.94 92 ASN A O 1
ATOM 719 N N . GLU A 1 93 ? 1.808 -6.628 9.956 1.00 95.44 93 GLU A N 1
ATOM 720 C CA . GLU A 1 93 ? 3.110 -7.212 9.624 1.00 95.44 93 GLU A CA 1
ATOM 721 C C . GLU A 1 93 ? 3.195 -7.486 8.119 1.00 95.44 93 GLU A C 1
ATOM 723 O O . GLU A 1 93 ? 4.070 -6.942 7.447 1.00 95.44 93 GLU A O 1
ATOM 728 N N . SER A 1 94 ? 2.201 -8.180 7.565 1.00 95.56 94 SER A N 1
ATOM 729 C CA . SER A 1 94 ? 2.094 -8.459 6.130 1.00 95.56 94 SER A CA 1
ATOM 730 C C . SER A 1 94 ? 2.024 -7.188 5.275 1.00 95.56 94 SER A C 1
ATOM 732 O O . SER A 1 94 ? 2.666 -7.104 4.227 1.00 95.56 94 SER A O 1
ATOM 734 N N . ILE A 1 95 ? 1.279 -6.170 5.724 1.00 96.62 95 ILE A N 1
ATOM 735 C CA . ILE A 1 95 ? 1.197 -4.871 5.037 1.00 96.62 95 ILE A CA 1
ATOM 736 C C . ILE A 1 95 ? 2.568 -4.183 5.004 1.00 96.62 95 ILE A C 1
ATOM 738 O O . ILE A 1 95 ? 2.976 -3.659 3.965 1.00 96.62 95 ILE A O 1
ATOM 742 N N . LEU A 1 96 ? 3.298 -4.184 6.123 1.00 96.19 96 LEU A N 1
ATOM 743 C CA . LEU A 1 96 ? 4.630 -3.581 6.196 1.00 96.19 96 LEU A CA 1
ATOM 744 C C . LEU A 1 96 ? 5.638 -4.326 5.314 1.00 96.19 96 LEU A C 1
ATOM 746 O O . LEU A 1 96 ? 6.397 -3.678 4.593 1.00 96.19 96 LEU A O 1
ATOM 750 N N . GLU A 1 97 ? 5.602 -5.659 5.306 1.00 96.69 97 GLU A N 1
ATOM 751 C CA . GLU A 1 97 ? 6.436 -6.481 4.425 1.00 96.69 97 GLU A CA 1
ATOM 752 C C . GLU A 1 97 ? 6.161 -6.193 2.943 1.00 96.69 97 GLU A C 1
ATOM 754 O O . GLU A 1 97 ? 7.098 -6.007 2.162 1.00 96.69 97 GLU A O 1
ATOM 759 N N . ALA A 1 98 ? 4.887 -6.081 2.550 1.00 96.38 98 ALA A N 1
ATOM 760 C CA . ALA A 1 98 ? 4.503 -5.742 1.181 1.00 96.38 98 ALA A CA 1
ATOM 761 C C . ALA A 1 98 ? 4.991 -4.339 0.775 1.00 96.38 98 ALA A C 1
ATOM 763 O O . ALA A 1 98 ? 5.516 -4.150 -0.327 1.00 96.38 98 ALA A O 1
ATOM 764 N N . ILE A 1 99 ? 4.884 -3.356 1.674 1.00 96.12 99 ILE A N 1
ATOM 765 C CA . ILE A 1 99 ? 5.402 -2.000 1.450 1.00 96.12 99 ILE A CA 1
ATOM 766 C C . ILE A 1 99 ? 6.926 -2.015 1.280 1.00 96.12 99 ILE A C 1
ATOM 768 O O . ILE A 1 99 ? 7.454 -1.338 0.394 1.00 96.12 99 ILE A O 1
ATOM 772 N N . ASP A 1 100 ? 7.651 -2.762 2.108 1.00 97.12 100 ASP A N 1
ATOM 773 C CA . ASP A 1 100 ? 9.108 -2.828 2.015 1.00 97.12 100 ASP A CA 1
ATOM 774 C C . ASP A 1 100 ? 9.572 -3.564 0.753 1.00 97.12 100 ASP A C 1
ATOM 776 O O . ASP A 1 100 ? 10.520 -3.112 0.103 1.00 97.12 100 ASP A O 1
ATOM 780 N N . ALA A 1 101 ? 8.854 -4.604 0.321 1.00 95.94 101 ALA A N 1
ATOM 781 C CA . ALA A 1 101 ? 9.085 -5.248 -0.969 1.00 95.94 101 ALA A CA 1
ATOM 782 C C . ALA A 1 101 ? 8.893 -4.266 -2.141 1.00 95.94 101 ALA A C 1
ATOM 784 O O . ALA A 1 101 ? 9.748 -4.185 -3.026 1.00 95.94 101 ALA A O 1
ATOM 785 N N . LEU A 1 102 ? 7.827 -3.456 -2.127 1.00 95.50 102 LEU A N 1
ATOM 786 C CA . LEU A 1 102 ? 7.594 -2.424 -3.146 1.00 95.50 102 LEU A CA 1
ATOM 787 C C . LEU A 1 102 ? 8.691 -1.354 -3.157 1.00 95.50 102 LEU A C 1
ATOM 789 O O . LEU A 1 102 ? 9.139 -0.938 -4.226 1.00 95.50 102 LEU A O 1
ATOM 793 N N . LYS A 1 103 ? 9.173 -0.919 -1.986 1.00 96.62 103 LYS A N 1
ATOM 794 C CA . LYS A 1 103 ? 10.303 0.023 -1.901 1.00 96.62 103 LYS A CA 1
ATOM 795 C C . LYS A 1 103 ? 11.573 -0.562 -2.513 1.00 96.62 103 LYS A C 1
ATOM 797 O O . LYS A 1 103 ? 12.279 0.154 -3.220 1.00 96.62 103 LYS A O 1
ATOM 802 N N . GLN A 1 104 ? 11.863 -1.837 -2.255 1.00 96.31 104 GLN A N 1
ATOM 803 C CA . GLN A 1 104 ? 13.022 -2.518 -2.837 1.00 96.31 104 GLN A CA 1
ATOM 804 C C . GLN A 1 104 ? 12.897 -2.635 -4.359 1.00 96.31 104 GLN A C 1
ATOM 806 O O . GLN A 1 104 ? 13.849 -2.317 -5.069 1.00 96.31 104 GLN A O 1
ATOM 811 N N . GLN A 1 105 ? 11.719 -3.007 -4.868 1.00 95.38 105 GLN A N 1
ATOM 812 C CA . GLN A 1 105 ? 11.455 -3.048 -6.309 1.00 95.38 105 GLN A CA 1
ATOM 813 C C . GLN A 1 105 ? 11.623 -1.671 -6.956 1.00 95.38 105 GLN A C 1
ATOM 815 O O . GLN A 1 105 ? 12.283 -1.553 -7.984 1.00 95.38 105 GLN A O 1
ATOM 820 N N . LEU A 1 106 ? 11.093 -0.616 -6.333 1.00 95.00 106 LEU A N 1
ATOM 821 C CA . LEU A 1 106 ? 11.248 0.751 -6.822 1.00 95.00 106 LEU A CA 1
ATOM 822 C C . LEU A 1 106 ? 12.716 1.199 -6.827 1.00 95.00 106 LEU A C 1
ATOM 824 O O . LEU A 1 106 ? 13.138 1.892 -7.750 1.00 95.00 106 LEU A O 1
ATOM 828 N N . ALA A 1 107 ? 13.493 0.831 -5.807 1.00 94.94 107 ALA A N 1
ATOM 829 C CA . ALA A 1 107 ? 14.919 1.137 -5.751 1.00 94.94 107 ALA A CA 1
ATOM 830 C C . ALA A 1 107 ? 15.691 0.426 -6.872 1.00 94.94 107 ALA A C 1
ATOM 832 O O . ALA A 1 107 ? 16.451 1.077 -7.586 1.00 94.94 107 ALA A O 1
ATOM 833 N N . ALA A 1 108 ? 15.433 -0.868 -7.074 1.00 94.12 108 ALA A N 1
ATOM 834 C CA . ALA A 1 108 ? 16.043 -1.647 -8.146 1.00 94.12 108 ALA A CA 1
ATOM 835 C C . ALA A 1 108 ? 15.662 -1.107 -9.533 1.00 94.12 108 ALA A C 1
ATOM 837 O O . ALA A 1 108 ? 16.517 -0.972 -10.402 1.00 94.12 108 ALA A O 1
ATOM 838 N N . GLU A 1 109 ? 14.397 -0.737 -9.748 1.00 93.38 109 GLU A N 1
ATOM 839 C CA . GLU A 1 109 ? 13.955 -0.187 -11.031 1.00 93.38 109 GLU A CA 1
ATOM 840 C C . GLU A 1 109 ? 14.575 1.189 -11.306 1.00 93.38 109 GLU A C 1
ATOM 842 O O . GLU A 1 109 ? 14.989 1.470 -12.426 1.00 93.38 109 GLU A O 1
ATOM 847 N N . ARG A 1 110 ? 14.728 2.037 -10.281 1.00 91.94 110 ARG A N 1
ATOM 848 C CA . ARG A 1 110 ? 15.452 3.312 -10.416 1.00 91.94 110 ARG A CA 1
ATOM 849 C C . ARG A 1 110 ? 16.912 3.104 -10.793 1.00 91.94 110 ARG A C 1
ATOM 851 O O . ARG A 1 110 ? 17.418 3.828 -11.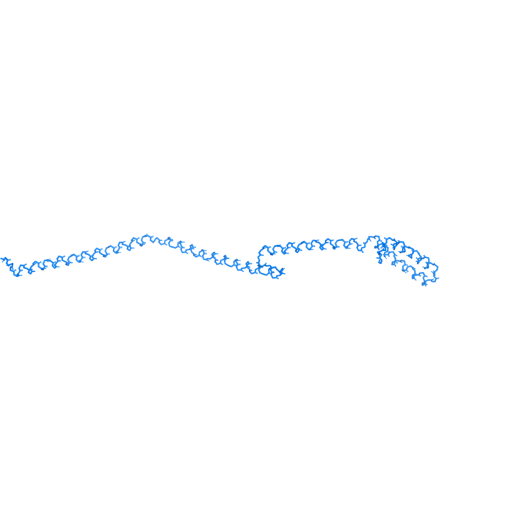642 1.00 91.94 110 ARG A O 1
ATOM 858 N N . GLU A 1 111 ? 17.576 2.128 -10.183 1.00 89.75 111 GLU A N 1
ATOM 859 C CA . GLU A 1 111 ? 18.947 1.766 -10.543 1.00 89.75 111 GLU A CA 1
ATOM 860 C C . GLU A 1 111 ? 19.022 1.273 -11.992 1.00 89.75 111 GLU A C 1
ATOM 862 O O . GLU A 1 111 ? 19.879 1.722 -12.750 1.00 89.75 111 GLU A O 1
ATOM 867 N N . ARG A 1 112 ? 18.074 0.430 -12.422 1.00 87.25 112 ARG A N 1
ATOM 868 C CA . ARG A 1 112 ? 17.980 -0.005 -13.821 1.00 87.25 112 ARG A CA 1
ATOM 869 C C . ARG A 1 112 ? 17.779 1.159 -14.778 1.00 87.25 112 ARG A C 1
ATOM 871 O O . ARG A 1 112 ? 18.447 1.182 -15.800 1.00 87.25 112 ARG A O 1
ATOM 878 N N . VAL A 1 113 ? 16.905 2.114 -14.467 1.00 86.06 113 VAL A N 1
ATOM 879 C CA . VAL A 1 113 ? 16.699 3.303 -15.307 1.00 86.06 113 VAL A CA 1
ATOM 880 C C . VAL A 1 113 ? 17.987 4.114 -15.419 1.00 86.06 113 VAL A C 1
ATOM 882 O O . VAL A 1 113 ? 18.376 4.443 -16.529 1.00 86.06 113 VAL A O 1
ATOM 885 N N . VAL A 1 114 ? 18.697 4.362 -14.316 1.00 82.50 114 VAL A N 1
ATOM 886 C CA . VAL A 1 114 ? 19.983 5.085 -14.339 1.00 82.50 114 VAL A CA 1
ATOM 887 C C . VAL A 1 114 ? 21.040 4.333 -15.156 1.00 82.50 114 VAL A C 1
ATOM 889 O O . VAL A 1 114 ? 21.774 4.938 -15.940 1.00 82.50 114 VAL A O 1
ATOM 892 N N . ASN A 1 115 ? 21.107 3.009 -15.019 1.00 77.31 115 ASN A N 1
ATOM 893 C CA . ASN A 1 115 ? 22.038 2.191 -15.791 1.00 77.31 115 ASN A CA 1
ATOM 894 C C . ASN A 1 115 ? 21.673 2.208 -17.276 1.00 77.31 115 ASN A C 1
ATOM 896 O O . ASN A 1 115 ? 22.530 2.479 -18.102 1.00 77.31 115 ASN A O 1
ATOM 900 N N . VAL A 1 116 ? 20.396 2.048 -17.622 1.00 75.06 116 VAL A N 1
ATOM 901 C CA . VAL A 1 116 ? 19.920 2.136 -19.007 1.00 75.06 116 VAL A CA 1
ATOM 902 C C . VAL A 1 116 ? 20.159 3.530 -19.586 1.00 75.06 116 VAL A C 1
ATOM 904 O O . VAL A 1 116 ? 20.614 3.627 -20.715 1.00 75.06 116 VAL A O 1
ATOM 907 N N . GLU A 1 117 ? 19.924 4.609 -18.841 1.00 69.50 117 GLU A N 1
ATOM 908 C CA . GLU A 1 117 ? 20.208 5.979 -19.289 1.00 69.50 117 GLU A CA 1
ATOM 909 C C . GLU A 1 117 ? 21.708 6.225 -19.503 1.00 69.50 117 GLU A C 1
ATOM 911 O O . GLU A 1 117 ? 22.084 6.930 -20.439 1.00 69.50 117 GLU A O 1
ATOM 916 N N . SER A 1 118 ? 22.572 5.621 -18.683 1.00 63.97 118 SER A N 1
ATOM 917 C CA . SER A 1 118 ? 24.029 5.725 -18.849 1.00 63.97 118 SER A CA 1
ATOM 918 C C . SER A 1 118 ? 24.593 4.790 -19.931 1.00 63.97 118 SER A C 1
ATOM 920 O O . SER A 1 118 ? 25.584 5.134 -20.576 1.00 63.97 118 SER A O 1
ATOM 922 N N . GLU A 1 119 ? 23.947 3.649 -20.189 1.00 65.19 119 GLU A N 1
ATOM 923 C CA . GLU A 1 119 ? 24.334 2.664 -21.206 1.00 65.19 119 GLU A CA 1
ATOM 924 C C . GLU A 1 119 ? 23.744 2.964 -22.598 1.00 65.19 119 GLU A C 1
ATOM 926 O O . GLU A 1 119 ? 24.396 2.684 -23.606 1.00 65.19 119 GLU A O 1
ATOM 931 N N . GLN A 1 120 ? 22.539 3.546 -22.704 1.00 58.75 120 GLN A N 1
ATOM 932 C CA . GLN A 1 120 ? 21.818 3.650 -23.983 1.00 58.75 120 GLN A CA 1
ATOM 933 C C . GLN A 1 120 ? 22.381 4.672 -24.963 1.00 58.75 120 GLN A C 1
ATOM 935 O O . GLN A 1 120 ? 22.079 4.569 -26.147 1.00 58.75 120 GLN A O 1
ATOM 940 N N . THR A 1 121 ? 23.230 5.609 -24.547 1.00 61.38 121 THR A N 1
ATOM 941 C CA . THR A 1 121 ? 24.100 6.321 -25.492 1.00 61.38 121 THR A CA 1
ATOM 942 C C . THR A 1 121 ? 25.264 6.961 -24.753 1.00 61.38 121 THR A C 1
ATOM 944 O O . THR A 1 121 ? 25.091 7.925 -24.014 1.00 61.38 121 THR A O 1
ATOM 947 N N . THR A 1 122 ? 26.475 6.468 -25.002 1.00 71.81 122 THR A N 1
ATOM 948 C CA . THR A 1 122 ? 27.689 7.173 -24.581 1.00 71.81 122 THR A CA 1
ATOM 949 C C . THR A 1 122 ? 27.736 8.550 -25.251 1.00 71.81 122 THR A C 1
ATOM 951 O O . THR A 1 122 ? 27.281 8.695 -26.388 1.00 71.81 122 THR A O 1
ATOM 954 N N . GLU A 1 123 ? 28.317 9.562 -24.597 1.00 72.81 123 GLU A N 1
ATOM 955 C CA . GLU A 1 123 ? 28.512 10.898 -25.199 1.00 72.81 123 GLU A CA 1
ATOM 956 C C . GLU A 1 123 ? 29.186 10.804 -26.582 1.00 72.81 123 GLU A C 1
ATOM 958 O O . GLU A 1 123 ? 28.837 11.524 -27.515 1.00 72.81 123 GLU A O 1
ATOM 963 N N . ILE A 1 124 ? 30.089 9.830 -26.744 1.00 74.56 124 ILE A N 1
ATOM 964 C CA . ILE A 1 124 ? 30.746 9.497 -28.013 1.00 74.56 124 ILE A CA 1
ATOM 965 C C . ILE A 1 124 ? 29.733 8.996 -29.054 1.00 74.56 124 ILE A C 1
ATOM 967 O O . ILE A 1 124 ? 29.750 9.453 -30.195 1.00 74.56 124 ILE A O 1
ATOM 971 N N . GLY A 1 125 ? 28.833 8.081 -28.682 1.00 77.50 125 GLY A N 1
ATOM 972 C CA . GLY A 1 125 ? 27.773 7.593 -29.567 1.00 77.50 125 GLY A CA 1
ATOM 973 C C . GLY A 1 125 ? 26.817 8.704 -30.011 1.00 77.50 125 GLY A C 1
ATOM 974 O O . GLY A 1 125 ? 26.473 8.782 -31.191 1.00 77.50 125 GLY A O 1
ATOM 975 N N . GLN A 1 126 ? 26.447 9.612 -29.102 1.00 81.00 126 GLN A N 1
ATOM 976 C CA . GLN A 1 126 ? 25.619 10.781 -29.433 1.00 81.00 126 GLN A CA 1
ATOM 977 C C . GLN A 1 126 ? 26.332 11.712 -30.418 1.00 81.00 126 GLN A C 1
ATOM 979 O O . GLN A 1 126 ? 25.739 12.131 -31.413 1.00 81.00 126 GLN A O 1
ATOM 984 N N . GLN A 1 127 ? 27.618 11.983 -30.186 1.00 83.44 127 GLN A N 1
ATOM 985 C CA . GLN A 1 127 ? 28.433 12.821 -31.060 1.00 83.44 127 GLN A CA 1
ATOM 986 C C . GLN A 1 127 ? 28.547 12.234 -32.477 1.00 83.44 127 GLN A C 1
ATOM 988 O O . GLN A 1 127 ? 28.322 12.950 -33.453 1.00 83.44 127 GLN A O 1
ATOM 993 N N . ILE A 1 128 ? 28.811 10.926 -32.599 1.00 83.81 128 ILE A N 1
ATOM 994 C CA . ILE A 1 128 ? 28.883 10.228 -33.895 1.00 83.81 128 ILE A CA 1
ATOM 995 C C . ILE A 1 128 ? 27.557 10.350 -34.658 1.00 83.81 128 ILE A C 1
ATOM 997 O O . ILE A 1 128 ? 27.566 10.604 -35.863 1.00 83.81 128 ILE A O 1
ATOM 1001 N N . LEU A 1 129 ? 26.411 10.209 -33.981 1.00 85.12 129 LEU A N 1
ATOM 1002 C CA . LEU A 1 129 ? 25.094 10.346 -34.614 1.00 85.12 129 LEU A CA 1
ATOM 1003 C C . LEU A 1 129 ? 24.835 11.773 -35.120 1.00 85.12 129 LEU A C 1
ATOM 1005 O O . LEU A 1 129 ? 24.348 11.947 -36.239 1.00 85.12 129 LEU A O 1
ATOM 1009 N N . ILE A 1 130 ? 25.178 12.793 -34.330 1.00 87.31 130 ILE A N 1
ATOM 1010 C CA . ILE A 1 130 ? 25.012 14.204 -34.713 1.00 87.31 130 ILE A CA 1
ATOM 1011 C C . ILE A 1 130 ? 25.875 14.538 -35.935 1.00 87.31 130 ILE A C 1
ATOM 1013 O O . ILE A 1 130 ? 25.390 15.129 -36.905 1.00 87.31 130 ILE A O 1
ATOM 1017 N N . GLU A 1 131 ? 27.144 14.136 -35.915 1.00 89.56 131 GLU A N 1
ATOM 1018 C CA . GLU A 1 131 ? 28.068 14.370 -37.022 1.00 89.56 131 GLU A CA 1
ATOM 1019 C C . GLU A 1 131 ? 27.640 13.620 -38.291 1.00 89.56 131 GLU A C 1
ATOM 1021 O O . GLU A 1 131 ? 27.666 14.197 -39.383 1.00 89.56 131 GLU A O 1
ATOM 1026 N N . ALA A 1 132 ? 27.150 12.383 -38.155 1.00 88.94 132 ALA A N 1
ATOM 1027 C CA . ALA A 1 132 ? 26.627 11.612 -39.275 1.00 88.94 132 ALA A CA 1
ATOM 1028 C C . ALA A 1 132 ? 25.447 12.329 -39.945 1.00 88.94 132 ALA A C 1
ATOM 1030 O O . ALA A 1 132 ? 25.404 12.423 -41.172 1.00 88.94 132 ALA A O 1
ATOM 1031 N N . ILE A 1 133 ? 24.506 12.890 -39.175 1.00 90.12 133 ILE A N 1
ATOM 1032 C CA . ILE A 1 133 ? 23.387 13.679 -39.723 1.00 90.12 133 ILE A CA 1
ATOM 1033 C C . ILE A 1 133 ? 23.911 14.887 -40.518 1.00 90.12 133 ILE A C 1
ATOM 1035 O O . ILE A 1 133 ? 23.452 15.142 -41.636 1.00 90.12 133 ILE A O 1
ATOM 1039 N N . GLY A 1 134 ? 24.906 15.603 -39.983 1.00 91.75 134 GLY A N 1
ATOM 1040 C CA . GLY A 1 134 ? 25.546 16.727 -40.673 1.00 91.75 134 GLY A CA 1
ATOM 1041 C C . GLY A 1 134 ? 26.195 16.320 -42.001 1.00 91.75 134 GLY A C 1
ATOM 1042 O O . GLY A 1 134 ? 26.014 16.989 -43.023 1.00 91.75 134 GLY A O 1
ATOM 1043 N N . ALA A 1 135 ? 26.886 15.181 -42.017 1.00 92.25 135 ALA A N 1
ATOM 1044 C CA . ALA A 1 135 ? 27.521 14.647 -43.215 1.00 92.25 135 ALA A CA 1
ATOM 1045 C C . ALA A 1 135 ? 26.520 14.239 -44.302 1.00 92.25 135 ALA A C 1
ATOM 1047 O O . ALA A 1 135 ? 26.765 14.496 -45.481 1.00 92.25 135 ALA A O 1
ATOM 1048 N N . HIS A 1 136 ? 25.359 13.688 -43.931 1.00 92.06 136 HIS A N 1
ATOM 1049 C CA . HIS A 1 136 ? 24.283 13.421 -44.891 1.00 92.06 136 HIS A CA 1
ATOM 1050 C C . HIS A 1 136 ? 23.821 14.712 -45.579 1.00 92.06 136 HIS A C 1
ATOM 1052 O O . HIS A 1 136 ? 23.682 14.741 -46.804 1.00 92.06 136 HIS A O 1
ATOM 1058 N N . GLY A 1 137 ? 23.654 15.803 -44.823 1.00 94.00 137 GLY A N 1
ATOM 1059 C CA . GLY A 1 137 ? 23.334 17.118 -45.384 1.00 94.00 137 GLY A CA 1
ATOM 1060 C C . GLY A 1 137 ? 24.395 17.611 -46.375 1.00 94.00 137 GLY A C 1
ATOM 1061 O O . GLY A 1 137 ? 24.060 18.073 -47.468 1.00 94.00 137 GLY A O 1
ATOM 1062 N N . TYR A 1 138 ? 25.677 17.451 -46.037 1.00 95.81 138 TYR A N 1
ATOM 1063 C CA . TYR A 1 138 ? 26.790 17.812 -46.919 1.00 95.81 138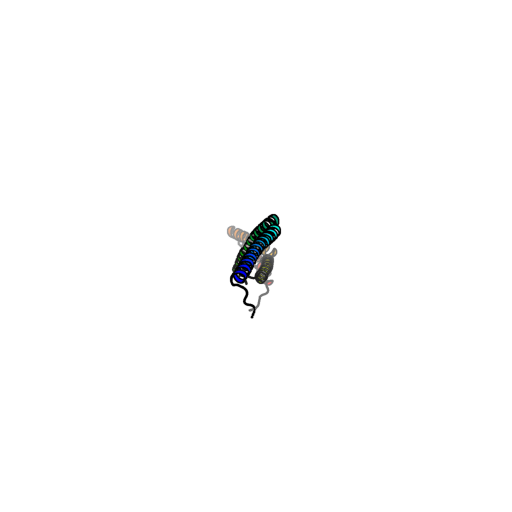 TYR A CA 1
ATOM 1064 C C . TYR A 1 138 ? 26.830 16.971 -48.205 1.00 95.81 138 TYR A C 1
ATOM 1066 O O . TYR A 1 138 ? 26.985 17.523 -49.296 1.00 95.81 138 TYR A O 1
ATOM 1074 N N . ILE A 1 139 ? 26.644 15.652 -48.101 1.00 96.12 139 ILE A N 1
ATOM 1075 C CA . ILE A 1 139 ? 26.610 14.724 -49.241 1.00 96.12 139 ILE A CA 1
ATOM 1076 C C . ILE A 1 139 ? 25.478 15.104 -50.200 1.00 96.12 139 ILE A C 1
ATOM 1078 O O . ILE A 1 139 ? 25.711 15.254 -51.402 1.00 96.12 139 ILE A O 1
ATOM 1082 N N . VAL A 1 140 ? 24.270 15.327 -49.677 1.00 96.56 140 VAL A N 1
ATOM 1083 C CA . VAL A 1 140 ? 23.116 15.770 -50.475 1.00 96.56 140 VAL A CA 1
ATOM 1084 C C . VAL A 1 140 ? 23.400 17.125 -51.142 1.00 96.56 140 VAL A C 1
ATOM 1086 O O . VAL A 1 140 ? 23.132 17.300 -52.334 1.00 96.56 140 VAL A O 1
ATOM 1089 N N . GLY A 1 141 ? 24.013 18.068 -50.421 1.00 96.06 141 GLY A N 1
ATOM 1090 C CA . GLY A 1 141 ? 24.447 19.356 -50.971 1.00 96.06 141 GLY A CA 1
ATOM 1091 C C . GLY A 1 141 ? 25.451 19.216 -52.122 1.00 96.06 141 GLY A C 1
ATOM 1092 O O . GLY A 1 141 ? 25.296 19.844 -53.167 1.00 96.06 141 GLY A O 1
ATOM 1093 N N . CYS A 1 142 ? 26.441 18.337 -51.987 1.00 96.00 142 CYS A N 1
ATOM 1094 C CA . CYS A 1 142 ? 27.422 18.073 -53.039 1.00 96.00 142 CYS A CA 1
ATOM 1095 C C . CYS A 1 142 ? 26.775 17.461 -54.288 1.00 96.00 142 CYS A C 1
ATOM 1097 O O . CYS A 1 142 ? 27.065 17.884 -55.407 1.00 96.00 142 CYS A O 1
ATOM 1099 N N . LEU A 1 143 ? 25.862 16.501 -54.114 1.00 95.81 143 LEU A N 1
ATOM 1100 C CA . LEU A 1 143 ? 25.159 15.866 -55.231 1.00 95.81 143 LEU A CA 1
ATOM 1101 C C . LEU A 1 143 ? 24.275 16.861 -55.990 1.00 95.81 143 LEU A C 1
ATOM 1103 O O . LEU A 1 143 ? 24.314 16.900 -57.219 1.00 95.81 143 LEU A O 1
ATOM 1107 N N . THR A 1 144 ? 23.533 17.710 -55.274 1.00 96.25 144 THR A N 1
ATOM 1108 C CA . THR A 1 144 ? 22.685 18.750 -55.892 1.00 96.25 144 THR A CA 1
ATOM 1109 C C . THR A 1 144 ? 23.488 19.816 -56.639 1.00 96.25 144 THR A C 1
ATOM 1111 O O . THR A 1 144 ? 23.005 20.367 -57.625 1.00 96.25 144 THR A O 1
ATOM 1114 N N . GLN A 1 145 ? 24.733 20.065 -56.230 1.00 96.44 145 GLN A N 1
ATOM 1115 C CA . GLN A 1 145 ? 25.655 20.998 -56.886 1.00 96.44 145 GLN A CA 1
ATOM 1116 C C . GLN A 1 145 ? 26.498 20.353 -58.001 1.00 96.44 145 GLN A C 1
ATOM 1118 O O . GLN A 1 145 ? 27.386 21.003 -58.551 1.00 96.44 145 GLN A O 1
ATOM 1123 N N . GLY A 1 146 ? 26.261 19.080 -58.342 1.00 96.31 146 GLY A N 1
ATOM 1124 C CA . GLY A 1 146 ? 27.020 18.382 -59.383 1.00 96.31 146 GLY A CA 1
ATOM 1125 C C . GLY A 1 146 ? 28.465 18.059 -58.987 1.00 96.31 146 GLY A C 1
ATOM 1126 O O . GLY A 1 146 ? 29.330 17.947 -59.853 1.00 96.31 146 GLY A O 1
ATOM 1127 N N . ARG A 1 147 ? 28.734 17.899 -57.685 1.00 97.00 147 ARG A N 1
ATOM 1128 C CA . ARG A 1 147 ? 30.034 17.528 -57.098 1.00 97.00 147 ARG A CA 1
ATOM 1129 C C . ARG A 1 147 ? 30.015 16.100 -56.527 1.00 97.00 147 ARG A C 1
ATOM 1131 O O . ARG A 1 147 ? 30.133 15.916 -55.312 1.00 97.00 147 ARG A O 1
ATOM 1138 N N . PRO A 1 148 ? 29.849 15.058 -57.366 1.00 95.31 148 PRO A N 1
ATOM 1139 C CA . PRO A 1 148 ? 29.801 13.673 -56.896 1.00 95.31 148 PRO A CA 1
ATOM 1140 C C . PRO A 1 148 ? 31.144 13.191 -56.329 1.00 95.31 148 PRO A C 1
ATOM 1142 O O . PRO A 1 148 ? 31.171 12.266 -55.524 1.00 95.31 148 PRO A O 1
ATOM 1145 N N . ASP A 1 149 ? 32.251 13.832 -56.712 1.00 95.88 149 ASP A N 1
ATOM 1146 C CA . ASP A 1 149 ? 33.592 13.598 -56.178 1.00 95.88 149 ASP A CA 1
ATOM 1147 C C . ASP A 1 149 ? 33.654 13.860 -54.666 1.00 95.88 149 ASP A C 1
ATOM 1149 O O . ASP A 1 149 ? 34.121 13.010 -53.906 1.00 95.88 149 ASP A O 1
ATOM 1153 N N . LEU A 1 150 ? 33.116 15.002 -54.223 1.00 95.12 150 LEU A N 1
ATOM 1154 C CA . LEU A 1 150 ? 33.078 15.383 -52.809 1.00 95.12 150 LEU A CA 1
ATOM 1155 C C . LEU A 1 150 ? 32.072 14.542 -52.021 1.00 95.12 150 LEU A C 1
ATOM 1157 O O . LEU A 1 150 ? 32.369 14.112 -50.908 1.00 95.12 150 LEU A O 1
ATOM 1161 N N . ALA A 1 151 ? 30.916 14.249 -52.622 1.00 95.06 151 ALA A N 1
ATOM 1162 C CA . ALA A 1 151 ? 29.911 13.374 -52.026 1.00 95.06 151 ALA A CA 1
ATOM 1163 C C . ALA A 1 151 ? 30.470 11.965 -51.759 1.00 95.06 151 ALA A C 1
ATOM 1165 O O . ALA A 1 151 ? 30.281 11.411 -50.676 1.00 95.06 151 ALA A O 1
ATOM 1166 N N . LEU A 1 152 ? 31.194 11.395 -52.729 1.00 94.31 152 LEU A N 1
ATOM 1167 C CA . LEU A 1 152 ? 31.822 10.082 -52.593 1.00 94.31 152 LEU A CA 1
ATOM 1168 C C . LEU A 1 152 ? 32.951 10.097 -51.557 1.00 94.31 152 LEU A C 1
ATOM 1170 O O . LEU A 1 152 ? 33.066 9.153 -50.777 1.00 94.31 152 LEU A O 1
ATOM 1174 N N . ALA A 1 153 ? 33.774 11.150 -51.544 1.00 94.06 153 ALA A N 1
ATOM 1175 C CA . ALA A 1 153 ? 34.847 11.301 -50.566 1.00 94.06 153 ALA A CA 1
ATOM 1176 C C . ALA A 1 153 ? 34.298 11.356 -49.133 1.00 94.06 153 ALA A C 1
ATOM 1178 O O . ALA A 1 153 ? 34.811 10.659 -48.262 1.00 94.06 153 ALA A O 1
ATOM 1179 N N . GLU A 1 154 ? 33.232 12.125 -48.898 1.00 94.75 154 GLU A N 1
ATOM 1180 C CA . GLU A 1 154 ? 32.595 12.195 -47.583 1.00 94.75 154 GLU A CA 1
ATOM 1181 C C . GLU A 1 154 ? 31.920 10.869 -47.209 1.00 94.75 154 GLU A C 1
ATOM 1183 O O . GLU A 1 154 ? 32.114 10.370 -46.104 1.00 94.75 154 GLU A O 1
ATOM 1188 N N . SER A 1 155 ? 31.224 10.225 -48.152 1.00 92.44 155 SER A N 1
ATOM 1189 C CA . SER A 1 155 ? 30.583 8.922 -47.918 1.00 92.44 155 SER A CA 1
ATOM 1190 C C . SER A 1 155 ? 31.584 7.847 -47.476 1.00 92.44 155 SER A C 1
ATOM 1192 O O . SER A 1 155 ? 31.287 7.057 -46.583 1.00 92.44 155 SER A O 1
ATOM 1194 N N . ARG A 1 156 ? 32.789 7.815 -48.066 1.00 93.94 156 ARG A N 1
ATOM 1195 C CA . ARG A 1 156 ? 33.832 6.838 -47.700 1.00 93.94 156 ARG A CA 1
ATOM 1196 C C . ARG A 1 156 ? 3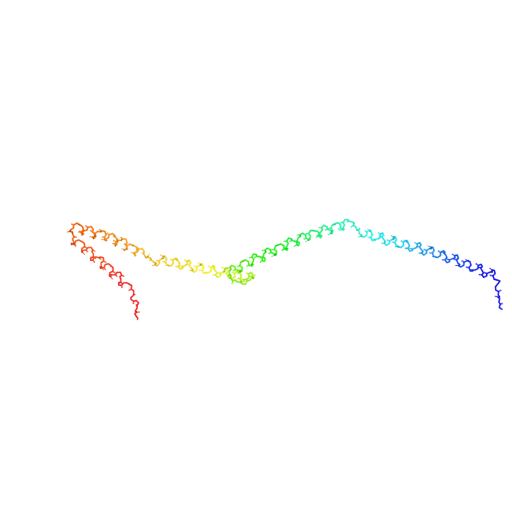4.322 7.009 -46.265 1.00 93.94 156 ARG A C 1
ATOM 1198 O O . ARG A 1 156 ? 34.453 6.006 -45.572 1.00 93.94 156 ARG A O 1
ATOM 1205 N N . LYS A 1 157 ? 34.516 8.250 -45.806 1.00 92.06 157 LYS A N 1
ATOM 1206 C CA . LYS A 1 157 ? 34.933 8.526 -44.420 1.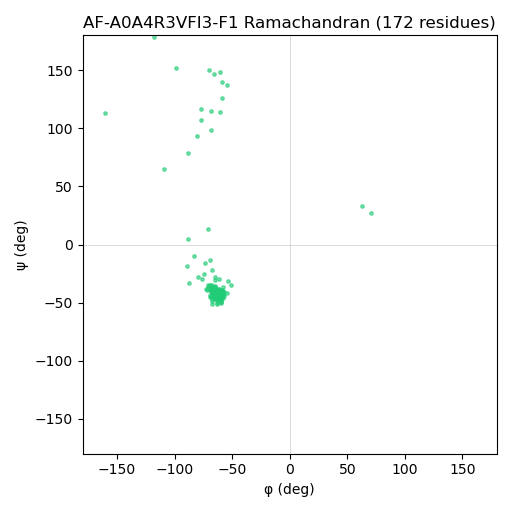00 92.06 157 LYS A CA 1
ATOM 1207 C C . LYS A 1 157 ? 33.947 7.943 -43.412 1.00 92.06 157 LYS A C 1
ATOM 1209 O O . LYS A 1 157 ? 34.361 7.339 -42.432 1.00 92.06 157 LYS A O 1
ATOM 1214 N N . TRP A 1 158 ? 32.647 8.083 -43.675 1.00 90.19 158 TRP A N 1
ATOM 1215 C CA . TRP A 1 158 ? 31.607 7.572 -42.782 1.00 90.19 158 TRP A CA 1
ATOM 1216 C C . TRP A 1 158 ? 31.483 6.053 -42.824 1.00 90.19 158 TRP A C 1
ATOM 1218 O O . TRP A 1 158 ? 31.338 5.433 -41.775 1.00 90.19 158 TRP A O 1
ATOM 1228 N N . VAL A 1 159 ? 31.627 5.433 -44.000 1.00 89.38 159 VAL A N 1
ATOM 1229 C CA . VAL A 1 159 ? 31.718 3.965 -44.107 1.00 89.38 159 VAL A CA 1
ATOM 1230 C C . VAL A 1 159 ? 32.892 3.429 -43.281 1.00 89.38 159 VAL A C 1
ATOM 1232 O O . VAL A 1 159 ? 32.736 2.441 -42.566 1.00 89.38 159 VAL A O 1
ATOM 1235 N N . GLU A 1 160 ? 34.050 4.087 -43.330 1.00 87.94 160 GLU A N 1
ATOM 1236 C CA . GLU A 1 160 ? 35.224 3.713 -42.535 1.00 87.94 160 GLU A CA 1
ATOM 1237 C C . GLU A 1 160 ? 34.998 3.932 -41.032 1.00 87.94 160 GLU A C 1
ATOM 1239 O O . GLU A 1 160 ? 35.254 3.021 -40.245 1.00 87.94 160 GLU A O 1
ATOM 1244 N N . ALA A 1 161 ? 34.460 5.089 -40.634 1.00 85.19 161 ALA A N 1
ATOM 1245 C CA . ALA A 1 161 ? 34.170 5.418 -39.238 1.00 85.19 161 ALA A CA 1
ATOM 1246 C C . ALA A 1 161 ? 33.184 4.423 -38.598 1.00 85.19 161 ALA A C 1
ATOM 1248 O O . ALA A 1 161 ? 33.446 3.904 -37.512 1.00 85.19 161 ALA A O 1
ATOM 1249 N N . PHE A 1 162 ? 32.091 4.082 -39.290 1.00 84.19 162 PHE A N 1
ATOM 1250 C CA . PHE A 1 162 ? 31.132 3.087 -38.802 1.00 84.19 162 PHE A CA 1
ATOM 1251 C C . PHE A 1 162 ? 31.699 1.665 -38.805 1.00 84.19 162 PHE A C 1
ATOM 1253 O O . PHE A 1 162 ? 31.404 0.899 -37.892 1.00 84.19 162 PHE A O 1
ATOM 1260 N N . SER A 1 163 ? 32.544 1.308 -39.778 1.00 85.31 163 SER A N 1
ATOM 1261 C CA . SER A 1 163 ? 33.206 -0.006 -39.795 1.00 85.31 163 SER A CA 1
ATOM 1262 C C . SER A 1 163 ? 34.163 -0.171 -38.611 1.00 85.31 163 SER A C 1
ATOM 1264 O O . SER A 1 163 ? 34.195 -1.226 -37.980 1.00 85.31 163 SER A O 1
ATOM 1266 N N . GLN A 1 164 ? 34.915 0.881 -38.272 1.00 82.88 164 GLN A N 1
ATOM 1267 C CA . GLN A 1 164 ? 35.779 0.896 -37.091 1.00 82.88 164 GLN A CA 1
ATOM 1268 C C . GLN A 1 164 ? 34.956 0.812 -35.803 1.00 82.88 164 GLN A C 1
ATOM 1270 O O . GLN A 1 164 ? 35.263 -0.019 -34.952 1.00 82.88 164 GLN A O 1
ATOM 1275 N N . ALA A 1 165 ? 33.873 1.585 -35.681 1.00 77.12 165 ALA A N 1
ATOM 1276 C CA . ALA A 1 165 ? 32.976 1.506 -34.527 1.00 77.12 165 ALA A CA 1
ATOM 1277 C C . ALA A 1 165 ? 32.351 0.105 -34.370 1.00 77.12 165 ALA A C 1
ATOM 1279 O O . ALA A 1 165 ? 32.308 -0.436 -33.268 1.00 77.12 165 ALA A O 1
ATOM 1280 N N . GLY A 1 166 ? 31.940 -0.519 -35.478 1.00 75.06 166 GLY A N 1
ATOM 1281 C CA . GLY A 1 166 ? 31.381 -1.871 -35.500 1.00 75.06 166 GLY A CA 1
ATOM 1282 C C . GLY A 1 166 ? 32.367 -2.963 -35.074 1.00 75.06 166 GLY A C 1
ATOM 1283 O O . GLY A 1 166 ? 31.951 -3.942 -34.469 1.00 75.06 166 GLY A O 1
ATOM 1284 N N . SER A 1 167 ? 33.672 -2.784 -35.313 1.00 76.69 167 SER A N 1
ATOM 1285 C CA . SER A 1 167 ? 34.705 -3.747 -34.888 1.00 76.69 167 SER A CA 1
ATOM 1286 C C . SER A 1 167 ? 34.930 -3.820 -33.372 1.00 76.69 167 SER A C 1
ATOM 1288 O O . SER A 1 167 ? 35.579 -4.748 -32.895 1.00 76.69 167 SER A O 1
ATOM 1290 N N . ILE A 1 168 ? 34.403 -2.849 -32.618 1.00 69.94 168 ILE A N 1
ATOM 1291 C CA . ILE A 1 168 ? 34.512 -2.781 -31.154 1.00 69.94 168 ILE A CA 1
ATOM 1292 C C . ILE A 1 168 ? 33.352 -3.535 -30.481 1.00 69.94 168 ILE A C 1
ATOM 1294 O O . ILE A 1 168 ? 33.453 -3.905 -29.313 1.00 69.94 168 ILE A O 1
ATOM 1298 N N . ILE A 1 169 ? 32.263 -3.801 -31.212 1.00 63.66 169 ILE A N 1
ATOM 1299 C CA . ILE A 1 169 ? 31.141 -4.596 -30.714 1.00 63.66 169 ILE A CA 1
ATOM 1300 C C . ILE A 1 169 ? 31.573 -6.069 -30.762 1.00 63.66 169 ILE A C 1
ATOM 1302 O O . ILE A 1 169 ? 31.852 -6.575 -31.854 1.00 63.66 169 ILE A O 1
ATOM 1306 N N . PRO A 1 170 ? 31.670 -6.774 -29.619 1.00 58.59 170 PRO A N 1
ATOM 1307 C CA . PRO A 1 170 ? 31.944 -8.201 -29.641 1.00 58.59 170 PRO A CA 1
ATOM 1308 C C . PRO A 1 170 ? 30.843 -8.889 -30.447 1.00 58.59 170 PRO A C 1
ATOM 1310 O O . PRO A 1 170 ? 29.656 -8.698 -30.189 1.00 58.59 170 PRO A O 1
ATOM 1313 N N . VAL A 1 171 ? 31.242 -9.670 -31.449 1.00 60.38 171 VAL A N 1
ATOM 1314 C CA . VAL A 1 171 ? 30.315 -10.539 -32.170 1.00 60.38 171 VAL A CA 1
ATOM 1315 C C . VAL A 1 171 ? 29.911 -11.623 -31.176 1.00 60.38 171 VAL A C 1
ATOM 1317 O O . VAL A 1 171 ? 30.688 -12.542 -30.919 1.00 60.38 171 VAL A O 1
ATOM 1320 N N . GLU A 1 172 ? 28.752 -11.476 -30.534 1.00 50.97 172 GLU A N 1
ATOM 1321 C CA . GLU A 1 172 ? 28.164 -12.577 -29.775 1.00 50.97 172 GLU A CA 1
ATOM 1322 C C . GLU A 1 172 ? 27.907 -13.716 -30.768 1.00 50.97 172 GLU A C 1
ATOM 1324 O O . GLU A 1 172 ? 27.190 -13.553 -31.755 1.00 50.97 172 GLU A O 1
ATOM 1329 N N . GLY A 1 173 ? 28.632 -14.818 -30.570 1.00 46.31 173 GLY A N 1
ATOM 1330 C CA . GLY A 1 173 ? 28.648 -15.959 -31.475 1.00 46.31 173 GLY A CA 1
ATOM 1331 C C . GLY A 1 173 ? 27.302 -16.676 -31.547 1.00 46.31 173 GLY A C 1
ATOM 1332 O O . GLY A 1 173 ? 26.577 -16.750 -30.556 1.00 46.31 173 GLY A O 1
ATOM 1333 N N . GLU A 1 174 ? 27.028 -17.195 -32.746 1.00 40.34 174 GLU A N 1
ATOM 1334 C CA . GLU A 1 174 ? 25.990 -18.182 -33.084 1.00 40.34 174 GLU A CA 1
ATOM 1335 C C . GLU A 1 174 ? 25.969 -19.410 -32.158 1.00 40.34 174 GLU A C 1
ATOM 1337 O O . GLU A 1 174 ? 27.058 -19.876 -31.740 1.00 40.34 174 GLU A O 1
#

Organism: NCBI:txid160434

Sequence (174 aa):
MNNKPISEVIADIETKIQALKDVSHTRRALVTTDHSVALNEYELAIVPENITRLLDHIAALEQQNARLQFIVESADKVQKEFADELGCAGDNESILEAIDALKQQLAAERERVVNVESEQTTEIGQQILIEAIGAHGYIVGCLTQGRPDLALAESRKWVEAFSQAGSIIPVEGE

Foldseek 3Di:
DDDDDVVVVVVVVVVVVVVVVVVVVVVVVVVVVVVVVVVVVVVVVPDVVVVVVVVVVVVVVVVVVVVVVVVVVVVQVVLVVLCVVLVFDSDPVGSVVSVVVVVVVVVVVVVVVVVCVCPVADPVRVVLVVVVVVLVVVLVVCVVVVNNVVNVVSVVVNVVVVVVVVVVDPPPDD

Mean predicted aligned error: 17.76 Å

Secondary structure (DSSP, 8-state):
-----HHHHHHHHHHHHHHHHHHHHHHHHHHHHHHHHHHHHHHHHS-HHHHHHHHHHHHHHHHHHHHHHHHHHHHHHHHHHHHHHHTS-SSHHHHHHHHHHHHHHHHHHHHHHHHHHHHS--HHHHHHHHHHHHHHHHHHHHHHTT-HHHHHHHHHHHHHHHHHHHTTS-----

Radius of gyration: 56.01 Å; Cα contacts (8 Å, |Δi|>4): 39; chains: 1; bounding box: 100×52×154 Å